Protein AF-A0A3D4HN89-F1 (afdb_monomer)

Mean predicted aligned error: 7.39 Å

Sequence (65 aa):
SSVWDFCYNGGRLGSPTLVAGPQEGNFHAADEFVEIDSVIDTTSILFHLLEEITRCSGATLPADH

Solvent-accessible surface area (backbone atoms only — not comparable to full-atom values): 4086 Å² total; per-residue (Å²): 128,64,68,61,58,47,47,43,42,36,64,70,68,62,40,95,70,83,91,85,75,50,54,64,44,44,82,99,49,83,83,56,47,68,44,66,69,36,43,54,53,42,50,52,54,54,50,53,52,50,51,53,53,34,62,75,68,71,52,78,73,80,78,86,128

Foldseek 3Di:
DPPVVCCCQCPVVVHDDDDFDFDWDQVVHPPTDGDVVRRVVSVVVVVVVVVVVCVVVVNDDPDDD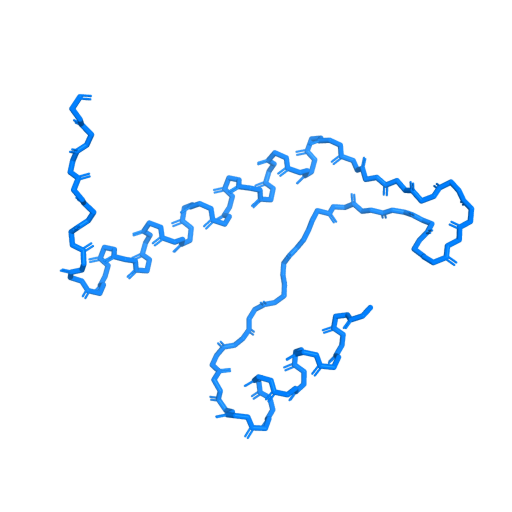

Secondary structure (DSSP, 8-state):
-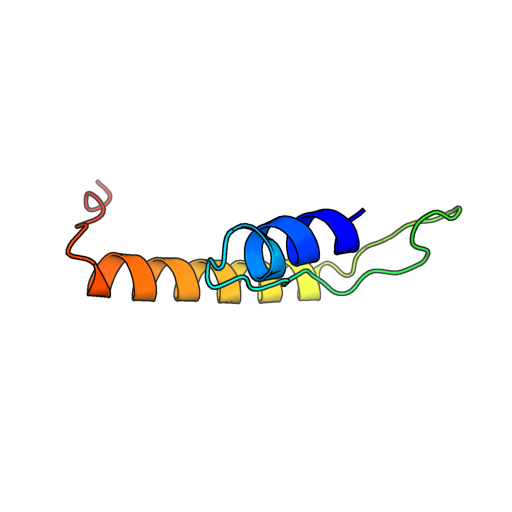HHHHHIIIIIIS----------EESTTSTT-EE-HHHHHHHHHHHHHHHHHHHHHTT--PPPP-

Structure (mmCIF, N/CA/C/O backbone):
data_AF-A0A3D4HN89-F1
#
_entry.id   AF-A0A3D4HN89-F1
#
loop_
_atom_site.group_PDB
_atom_site.id
_atom_site.type_symbol
_atom_site.label_atom_id
_atom_site.label_alt_id
_atom_site.label_comp_id
_atom_site.label_asym_id
_atom_site.label_entity_id
_atom_site.label_seq_id
_atom_site.pdbx_PDB_ins_code
_atom_site.Cartn_x
_atom_site.Cartn_y
_atom_site.Cartn_z
_atom_site.occupancy
_atom_site.B_iso_or_equiv
_atom_site.auth_seq_id
_atom_site.auth_comp_id
_atom_site.auth_asym_id
_atom_site.auth_atom_id
_atom_site.pdbx_PDB_model_num
ATOM 1 N N . SER A 1 1 ? 11.950 -3.865 5.362 1.00 59.72 1 SER A N 1
ATOM 2 C CA . SER A 1 1 ? 11.850 -3.389 6.764 1.00 59.72 1 SER A CA 1
ATOM 3 C C . SER A 1 1 ? 10.476 -3.571 7.423 1.00 59.72 1 SER A C 1
ATOM 5 O O . SER A 1 1 ? 10.373 -3.387 8.623 1.00 59.72 1 SER A O 1
ATOM 7 N N . SER A 1 2 ? 9.441 -4.022 6.713 1.00 72.06 2 SER A N 1
ATOM 8 C CA . SER A 1 2 ? 8.031 -4.050 7.155 1.00 72.06 2 SER A CA 1
ATOM 9 C C . SER A 1 2 ? 7.619 -5.195 8.102 1.00 72.06 2 SER A C 1
ATOM 11 O O . SER A 1 2 ? 6.627 -5.079 8.818 1.00 72.06 2 SER A O 1
ATOM 13 N N . VAL A 1 3 ? 8.368 -6.304 8.147 1.00 80.62 3 VAL A N 1
ATOM 14 C CA . VAL A 1 3 ? 8.000 -7.488 8.956 1.00 80.62 3 VAL A CA 1
ATOM 15 C C . VAL A 1 3 ? 8.069 -7.229 10.463 1.00 80.62 3 VAL A C 1
ATOM 17 O O . VAL A 1 3 ? 7.238 -7.731 11.219 1.00 80.62 3 VAL A O 1
ATOM 20 N N . TRP A 1 4 ? 9.059 -6.454 10.911 1.00 77.12 4 TRP A N 1
ATOM 21 C CA . TRP A 1 4 ? 9.263 -6.203 12.337 1.00 77.12 4 TRP A CA 1
ATOM 22 C C . TRP A 1 4 ? 8.192 -5.282 12.911 1.00 77.12 4 TRP A C 1
ATOM 24 O O . TRP A 1 4 ? 7.660 -5.577 13.981 1.00 77.12 4 TRP A O 1
ATOM 34 N N . ASP A 1 5 ? 7.823 -4.237 12.173 1.00 85.44 5 ASP A N 1
ATOM 35 C CA . ASP A 1 5 ? 6.771 -3.302 12.574 1.00 85.44 5 ASP A CA 1
ATOM 36 C C . ASP A 1 5 ? 5.413 -4.008 12.665 1.00 85.44 5 ASP A C 1
ATOM 38 O O . ASP A 1 5 ? 4.684 -3.845 13.646 1.00 85.44 5 ASP A O 1
ATOM 42 N N . PHE A 1 6 ? 5.105 -4.880 11.698 1.00 88.38 6 PHE A N 1
ATOM 43 C CA . PHE A 1 6 ? 3.884 -5.683 11.728 1.00 88.38 6 PHE A CA 1
ATOM 44 C C . PHE A 1 6 ? 3.826 -6.608 12.947 1.00 88.38 6 PHE A C 1
ATOM 46 O O . PHE A 1 6 ? 2.845 -6.603 13.692 1.00 88.38 6 PHE A O 1
ATOM 53 N N . CYS A 1 7 ? 4.882 -7.391 13.179 1.00 87.69 7 CYS A N 1
ATOM 54 C CA . CYS A 1 7 ? 4.926 -8.337 14.293 1.00 87.69 7 CYS A CA 1
ATOM 55 C C . CYS A 1 7 ? 4.909 -7.633 15.655 1.00 87.69 7 CYS A C 1
ATOM 57 O O . CYS A 1 7 ? 4.306 -8.138 16.604 1.00 87.69 7 CYS A O 1
ATOM 59 N N . TYR A 1 8 ? 5.546 -6.468 15.770 1.00 91.19 8 TYR A N 1
ATOM 60 C CA . TYR A 1 8 ? 5.526 -5.692 17.003 1.00 91.1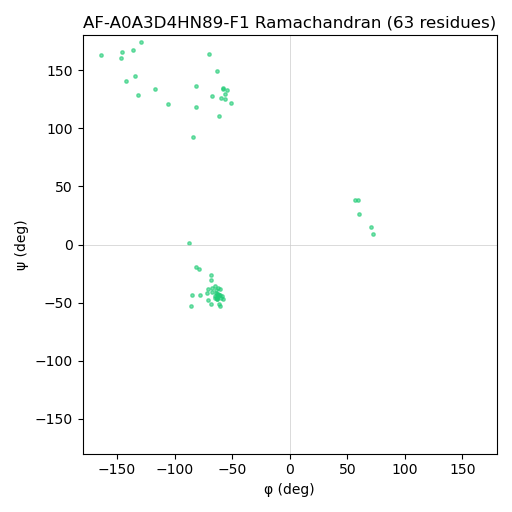9 8 TYR A CA 1
ATOM 61 C C . TYR A 1 8 ? 4.129 -5.121 17.280 1.00 91.19 8 TYR A C 1
ATOM 63 O O . TYR A 1 8 ? 3.579 -5.357 18.357 1.00 91.19 8 TYR A O 1
ATOM 71 N N . ASN A 1 9 ? 3.516 -4.442 16.309 1.00 89.31 9 ASN A N 1
ATOM 72 C CA . ASN A 1 9 ? 2.220 -3.792 16.504 1.00 89.31 9 ASN A CA 1
ATOM 73 C C . ASN A 1 9 ? 1.076 -4.810 16.625 1.00 89.31 9 ASN A C 1
ATOM 75 O O . ASN A 1 9 ? 0.282 -4.741 17.564 1.00 89.31 9 ASN A O 1
ATOM 79 N N . GLY A 1 10 ? 1.026 -5.786 15.717 1.00 87.88 10 GLY A N 1
ATOM 80 C CA . GLY A 1 10 ? -0.033 -6.793 15.677 1.00 87.88 10 GLY A CA 1
ATOM 81 C C . GLY A 1 10 ? 0.140 -7.886 16.724 1.00 87.88 10 GLY A C 1
ATOM 82 O O . GLY A 1 10 ? -0.817 -8.272 17.389 1.00 87.88 10 GLY A O 1
ATOM 83 N N . GLY A 1 11 ? 1.366 -8.383 16.893 1.00 89.94 11 GLY A N 1
ATOM 84 C CA . GLY A 1 11 ? 1.650 -9.496 17.798 1.00 89.94 11 GLY A CA 1
ATOM 85 C C . GLY A 1 11 ? 1.888 -9.049 19.236 1.00 89.94 11 GLY A C 1
ATOM 86 O O . GLY A 1 11 ? 1.267 -9.569 20.159 1.00 89.94 11 GLY A O 1
ATOM 87 N N . ARG A 1 12 ? 2.803 -8.094 19.444 1.00 91.31 12 ARG A N 1
ATOM 88 C CA . ARG A 1 12 ? 3.249 -7.723 20.796 1.00 91.31 12 ARG A CA 1
ATOM 89 C C . ARG A 1 12 ? 2.347 -6.698 21.473 1.00 91.31 12 ARG A C 1
ATOM 91 O O . ARG A 1 12 ? 2.083 -6.846 22.662 1.00 91.31 12 ARG A O 1
ATOM 98 N N . LEU A 1 13 ? 1.909 -5.663 20.759 1.00 92.88 13 LEU A N 1
ATOM 99 C CA . LEU A 1 13 ? 0.995 -4.660 21.319 1.00 92.88 13 LEU A CA 1
ATOM 100 C C . LEU A 1 13 ? -0.468 -5.123 21.298 1.00 92.88 13 LEU A C 1
ATOM 102 O O . LEU A 1 13 ? -1.276 -4.591 22.052 1.00 92.88 13 LEU A O 1
ATOM 106 N N . GLY A 1 14 ? -0.802 -6.115 20.465 1.00 92.25 14 GLY A N 1
ATOM 107 C CA . GLY A 1 14 ? -2.169 -6.619 20.313 1.00 92.25 14 GLY A CA 1
ATOM 108 C C . GLY A 1 14 ? -3.108 -5.641 19.601 1.00 92.25 14 GLY A C 1
ATOM 109 O O . GLY A 1 14 ? -4.326 -5.799 19.667 1.00 92.25 14 GLY A O 1
ATOM 110 N N . SER A 1 15 ? -2.558 -4.625 18.932 1.00 91.62 15 SER A N 1
ATOM 111 C CA . SER A 1 15 ? -3.336 -3.651 18.173 1.00 91.62 15 SER A CA 1
ATOM 112 C C . SER A 1 15 ? -3.699 -4.222 16.800 1.00 91.62 15 SER A C 1
ATOM 114 O O . SER A 1 15 ? -2.820 -4.769 16.125 1.00 91.62 15 SER A O 1
ATOM 116 N N . PRO A 1 16 ? -4.945 -4.056 16.316 1.00 90.56 16 PRO A N 1
ATOM 117 C CA . PRO A 1 16 ? -5.277 -4.352 14.926 1.00 90.56 16 PRO A CA 1
ATOM 118 C C . PRO A 1 16 ? -4.294 -3.645 13.986 1.00 90.56 16 PRO A C 1
ATOM 120 O O . PRO A 1 16 ? -4.125 -2.430 14.062 1.00 90.56 16 PRO A O 1
ATOM 123 N N . THR A 1 17 ? -3.605 -4.415 13.144 1.00 92.38 17 THR A N 1
ATOM 124 C C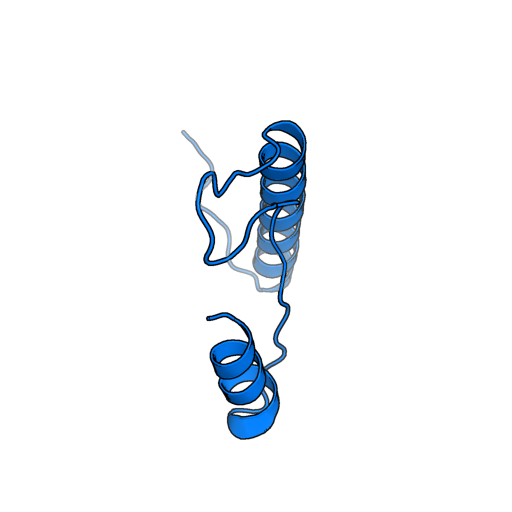A . THR A 1 17 ? -2.518 -3.913 12.292 1.00 92.38 17 THR A CA 1
ATOM 125 C C . THR A 1 17 ? -2.718 -4.410 10.866 1.00 92.38 17 THR A C 1
ATOM 127 O O . THR A 1 17 ? -2.889 -5.607 10.643 1.00 92.38 17 THR A O 1
ATOM 130 N N . LEU A 1 18 ? -2.677 -3.487 9.907 1.00 90.31 18 LEU A N 1
ATOM 131 C CA . LEU A 1 18 ? -2.766 -3.746 8.472 1.00 90.31 18 LEU A CA 1
ATOM 132 C C . LEU A 1 18 ? -1.454 -3.312 7.811 1.00 90.31 18 LEU A C 1
ATOM 134 O O . LEU A 1 18 ? -0.966 -2.218 8.085 1.00 90.31 18 LEU A O 1
ATOM 138 N N . VAL A 1 19 ? -0.905 -4.151 6.931 1.00 91.38 19 VAL A N 1
ATOM 139 C CA . VAL A 1 19 ? 0.192 -3.774 6.029 1.00 91.38 19 VAL A CA 1
ATOM 140 C C . VAL A 1 19 ? -0.397 -3.616 4.640 1.00 91.38 19 VAL A C 1
ATOM 142 O O . VAL A 1 19 ? -0.982 -4.557 4.108 1.00 91.38 19 VAL A O 1
ATOM 145 N N . ALA A 1 20 ? -0.248 -2.427 4.074 1.00 92.62 20 ALA A N 1
ATOM 146 C CA . ALA A 1 20 ? -0.677 -2.106 2.725 1.00 92.62 20 ALA A CA 1
ATOM 147 C C . ALA A 1 20 ? 0.363 -1.179 2.090 1.00 92.62 20 ALA A C 1
ATOM 149 O O . ALA A 1 20 ? 0.906 -0.302 2.761 1.00 92.62 20 ALA A O 1
ATOM 150 N N . GLY A 1 21 ? 0.640 -1.394 0.811 1.00 94.00 21 GLY A N 1
ATOM 151 C CA . GLY A 1 21 ? 1.615 -0.641 0.037 1.00 94.00 21 GLY A CA 1
ATOM 152 C C . GLY A 1 21 ? 1.405 -0.882 -1.459 1.00 94.00 21 GLY A C 1
ATOM 153 O O . GLY A 1 21 ? 0.699 -1.830 -1.818 1.00 94.00 21 GLY A O 1
ATOM 154 N N . PRO A 1 22 ? 1.973 -0.018 -2.313 1.00 96.06 22 PRO A N 1
ATOM 155 C CA . PRO A 1 22 ? 1.883 -0.159 -3.758 1.00 96.06 22 PRO A CA 1
ATOM 156 C C . PRO A 1 22 ? 2.709 -1.341 -4.262 1.00 96.06 22 PRO A C 1
ATOM 158 O O . PRO A 1 22 ? 3.590 -1.855 -3.575 1.00 96.06 22 PRO A O 1
ATOM 161 N N . GLN A 1 23 ? 2.435 -1.752 -5.495 1.00 95.94 23 GLN A N 1
ATOM 162 C CA . GLN A 1 23 ? 3.235 -2.738 -6.196 1.00 95.94 23 GLN A CA 1
ATOM 163 C C . GLN A 1 23 ? 4.619 -2.165 -6.509 1.00 95.94 23 GLN A C 1
ATOM 165 O O . GLN A 1 23 ? 4.757 -1.102 -7.118 1.00 95.94 23 GLN A O 1
ATOM 170 N N . GLU A 1 24 ? 5.640 -2.914 -6.119 1.00 92.62 24 GLU A N 1
ATOM 171 C CA . GLU A 1 24 ? 7.045 -2.533 -6.213 1.00 92.62 24 GLU A CA 1
ATOM 172 C C . GLU A 1 24 ? 7.903 -3.693 -6.728 1.00 92.62 24 GLU A C 1
ATOM 174 O O . GLU A 1 24 ? 7.457 -4.844 -6.803 1.00 92.62 24 GLU A O 1
ATOM 179 N N . GLY A 1 25 ? 9.144 -3.390 -7.105 1.00 93.44 25 GLY A N 1
ATOM 180 C CA . GLY A 1 25 ? 10.092 -4.364 -7.633 1.00 93.44 25 GLY A CA 1
ATOM 181 C C . GLY A 1 25 ? 11.534 -4.053 -7.246 1.00 93.44 25 GLY A C 1
ATOM 182 O O . GLY A 1 25 ? 11.873 -2.931 -6.881 1.00 93.44 25 GLY A O 1
ATOM 183 N N . ASN A 1 26 ? 12.392 -5.075 -7.334 1.00 91.94 26 ASN A N 1
ATOM 184 C CA . ASN A 1 26 ? 13.819 -4.993 -6.992 1.00 91.94 26 ASN A CA 1
ATOM 185 C C . ASN A 1 26 ? 14.089 -4.512 -5.555 1.00 91.94 26 ASN A C 1
ATOM 187 O O . ASN A 1 26 ? 15.044 -3.784 -5.295 1.00 91.94 26 ASN A O 1
ATOM 191 N N . PHE A 1 27 ? 13.260 -4.960 -4.608 1.00 86.44 27 PHE A N 1
ATOM 192 C CA . PHE A 1 27 ? 13.390 -4.596 -3.200 1.00 86.44 27 PHE A CA 1
ATOM 193 C C . PHE A 1 27 ? 14.787 -4.942 -2.662 1.00 86.44 27 PHE A C 1
ATOM 195 O O . PHE A 1 27 ? 15.223 -6.093 -2.757 1.00 86.44 27 PHE A O 1
ATOM 202 N N . HIS A 1 28 ? 15.482 -3.959 -2.083 1.00 87.75 28 HIS A N 1
ATOM 203 C CA . HIS A 1 28 ? 16.875 -4.083 -1.626 1.00 87.75 28 HIS A CA 1
ATOM 204 C C . HIS A 1 28 ? 17.903 -4.438 -2.727 1.00 87.75 28 HIS A C 1
ATOM 206 O O . HIS A 1 28 ? 18.955 -5.009 -2.423 1.00 87.75 28 HIS A O 1
ATOM 212 N N . ALA A 1 29 ? 17.637 -4.103 -3.991 1.00 92.44 29 ALA A N 1
ATOM 213 C CA . ALA A 1 29 ? 18.540 -4.340 -5.117 1.00 92.44 29 ALA A CA 1
ATOM 214 C C . ALA A 1 29 ? 18.760 -3.070 -5.962 1.00 92.44 29 ALA A C 1
ATOM 216 O O . ALA A 1 29 ? 18.174 -2.020 -5.711 1.00 92.44 29 ALA A O 1
ATOM 217 N N . ALA A 1 30 ? 19.659 -3.153 -6.949 1.00 90.19 30 ALA A N 1
ATOM 218 C CA . ALA A 1 30 ? 19.803 -2.090 -7.942 1.00 90.19 30 ALA A CA 1
ATOM 219 C C . ALA A 1 30 ? 18.504 -1.943 -8.753 1.00 90.19 30 ALA A C 1
ATOM 221 O O . ALA A 1 30 ? 17.800 -2.929 -8.969 1.00 90.19 30 ALA A O 1
ATOM 222 N N . ASP A 1 31 ? 18.221 -0.718 -9.201 1.00 94.12 31 ASP A N 1
ATOM 223 C CA . ASP A 1 31 ? 17.018 -0.378 -9.969 1.00 94.12 31 ASP A CA 1
ATOM 224 C C . ASP A 1 31 ? 15.703 -0.688 -9.226 1.00 94.12 31 ASP A C 1
ATOM 226 O O . ASP A 1 31 ? 14.736 -1.155 -9.826 1.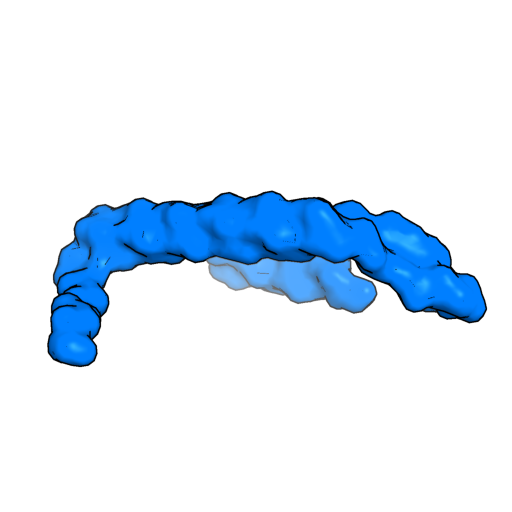00 94.12 31 ASP A O 1
ATOM 230 N N . GLU A 1 32 ? 15.670 -0.452 -7.910 1.00 94.75 32 GLU A N 1
ATOM 231 C CA . GLU A 1 32 ? 14.442 -0.447 -7.103 1.00 94.75 32 GLU A CA 1
ATOM 232 C C . GLU A 1 32 ? 13.423 0.547 -7.675 1.00 94.75 32 GLU A C 1
ATOM 234 O O . GLU A 1 32 ? 13.751 1.703 -7.962 1.00 94.75 32 GLU A O 1
ATOM 239 N N . PHE A 1 33 ? 12.187 0.088 -7.869 1.00 95.56 33 PHE A N 1
ATOM 240 C CA . PHE A 1 33 ? 11.135 0.878 -8.501 1.00 95.56 33 PHE A CA 1
ATOM 241 C C . PHE A 1 33 ? 9.758 0.580 -7.909 1.00 95.56 33 PHE A C 1
ATOM 243 O O . PHE A 1 33 ? 9.541 -0.427 -7.234 1.00 95.56 33 PHE A O 1
ATOM 250 N N . VAL A 1 34 ? 8.811 1.461 -8.226 1.00 97.06 34 VAL A N 1
ATOM 251 C CA . VAL A 1 34 ? 7.401 1.344 -7.860 1.00 97.06 34 VAL A CA 1
ATOM 252 C C . VAL A 1 34 ? 6.523 1.663 -9.067 1.00 97.06 34 VAL A C 1
ATOM 254 O O . VAL A 1 34 ? 6.861 2.532 -9.874 1.00 97.06 34 VAL A O 1
ATOM 257 N N . GLU A 1 35 ? 5.393 0.972 -9.186 1.00 97.75 35 GLU A N 1
ATOM 258 C CA . GLU A 1 35 ? 4.410 1.213 -10.243 1.00 97.75 35 GLU A CA 1
ATOM 259 C C . GLU A 1 35 ? 3.507 2.399 -9.880 1.00 97.75 35 GLU A C 1
ATOM 261 O O . GLU A 1 35 ? 2.777 2.356 -8.887 1.00 97.75 35 GLU A O 1
ATOM 266 N N . ILE A 1 36 ? 3.528 3.464 -10.689 1.00 98.00 36 ILE A N 1
ATOM 267 C CA . ILE A 1 36 ? 2.845 4.732 -10.370 1.00 98.00 36 ILE A CA 1
ATOM 268 C C . ILE A 1 36 ? 1.329 4.566 -10.244 1.00 98.00 36 ILE A C 1
ATOM 270 O O . ILE A 1 36 ? 0.742 5.088 -9.296 1.00 98.00 36 ILE A O 1
ATOM 274 N N . ASP A 1 37 ? 0.696 3.805 -11.135 1.00 98.12 37 ASP A N 1
ATOM 275 C CA . ASP A 1 37 ? -0.748 3.552 -11.052 1.00 98.12 37 ASP A CA 1
ATOM 276 C C . ASP A 1 37 ? -1.106 2.844 -9.735 1.00 98.12 37 ASP A C 1
ATOM 278 O O . ASP A 1 37 ? -2.067 3.207 -9.058 1.00 98.12 37 ASP A O 1
ATOM 282 N N . SER A 1 38 ? -0.251 1.920 -9.283 1.00 97.88 38 SER A N 1
ATOM 283 C CA . SER A 1 38 ? -0.444 1.234 -8.005 1.00 97.88 38 SER A CA 1
ATOM 284 C C . SER A 1 38 ? -0.264 2.160 -6.799 1.00 97.88 38 SER A C 1
ATOM 286 O O . SER A 1 38 ? -0.936 1.975 -5.781 1.00 97.88 38 SER A O 1
ATOM 288 N N . VAL A 1 39 ? 0.588 3.187 -6.896 1.00 97.88 39 VAL A N 1
ATOM 289 C CA . VAL A 1 39 ? 0.697 4.241 -5.871 1.00 97.88 39 VAL A CA 1
ATOM 290 C C . VAL A 1 39 ? -0.610 5.018 -5.759 1.00 97.88 39 VAL A C 1
ATOM 292 O O . VAL A 1 39 ? -1.088 5.245 -4.644 1.00 97.88 39 VAL A O 1
ATOM 295 N N . ILE A 1 40 ? -1.205 5.402 -6.888 1.00 98.19 40 ILE A N 1
ATOM 296 C CA . ILE A 1 40 ? -2.471 6.147 -6.924 1.00 98.19 40 ILE A CA 1
ATOM 297 C C . ILE A 1 40 ? -3.599 5.306 -6.316 1.00 98.19 40 ILE A C 1
ATOM 299 O O . ILE A 1 40 ? -4.325 5.786 -5.438 1.00 98.19 40 ILE A O 1
ATOM 303 N N . ASP A 1 41 ? -3.698 4.039 -6.712 1.00 98.00 41 ASP A N 1
ATOM 304 C CA . ASP A 1 41 ? -4.710 3.114 -6.199 1.00 98.00 41 ASP A CA 1
ATOM 305 C C . ASP A 1 41 ? -4.547 2.878 -4.694 1.00 98.00 41 ASP A C 1
ATOM 307 O O . ASP A 1 41 ? -5.503 3.007 -3.925 1.00 98.00 41 ASP A O 1
ATOM 311 N N . THR A 1 42 ? -3.318 2.610 -4.246 1.00 97.94 42 THR A N 1
ATOM 312 C CA . THR A 1 42 ? -3.010 2.405 -2.823 1.00 97.94 42 THR A CA 1
ATOM 313 C C . THR A 1 42 ? -3.354 3.644 -2.003 1.00 97.94 42 THR A C 1
ATOM 315 O O . THR A 1 42 ? -3.977 3.534 -0.948 1.00 97.94 42 THR A O 1
ATOM 318 N N . THR A 1 43 ? -3.006 4.833 -2.499 1.00 97.75 43 THR A N 1
ATOM 319 C CA . THR A 1 43 ? -3.323 6.104 -1.831 1.00 97.75 43 THR A CA 1
ATOM 320 C C . THR A 1 43 ? -4.831 6.296 -1.704 1.00 97.75 43 THR A C 1
ATOM 322 O O . THR A 1 43 ? -5.315 6.651 -0.631 1.00 97.75 43 THR A O 1
ATOM 325 N N . SER A 1 44 ? -5.582 5.998 -2.765 1.00 98.00 44 SER A N 1
ATOM 326 C CA . SER A 1 44 ? -7.044 6.121 -2.782 1.00 98.00 44 SER A CA 1
ATOM 327 C C . SER A 1 44 ? -7.709 5.181 -1.774 1.00 98.00 44 SER A C 1
ATOM 329 O O . SER A 1 44 ? -8.610 5.585 -1.039 1.00 98.00 44 SER A O 1
ATOM 331 N N . ILE A 1 45 ? -7.236 3.935 -1.682 1.00 97.25 45 ILE A N 1
ATOM 332 C CA . ILE A 1 45 ? -7.744 2.950 -0.716 1.00 97.25 45 ILE A CA 1
ATOM 333 C C . ILE A 1 45 ? -7.455 3.394 0.721 1.00 97.25 45 ILE A C 1
ATOM 335 O O . ILE A 1 45 ? -8.346 3.341 1.569 1.00 97.25 45 ILE A O 1
ATOM 339 N N . LEU A 1 46 ? -6.228 3.844 1.005 1.00 96.56 46 LEU A N 1
ATOM 340 C CA . LEU A 1 46 ? -5.851 4.315 2.340 1.00 96.56 46 LEU A CA 1
ATOM 341 C C . LEU A 1 46 ? -6.640 5.562 2.747 1.00 96.56 46 LEU A C 1
ATOM 343 O O . LEU A 1 46 ? -7.060 5.664 3.897 1.00 96.56 46 LEU A O 1
ATOM 347 N N . PHE A 1 47 ? -6.876 6.480 1.810 1.00 96.25 47 PHE A N 1
ATOM 348 C CA . PHE 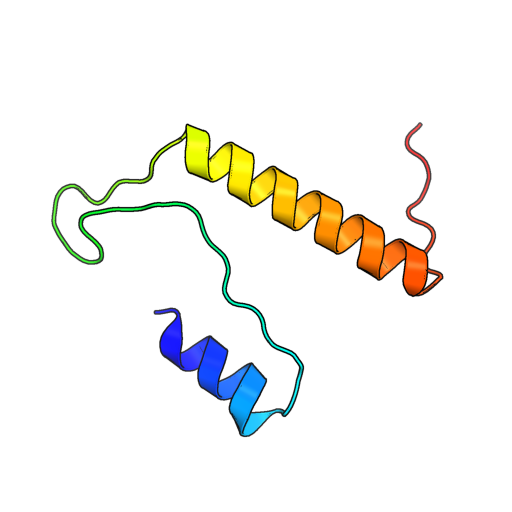A 1 47 ? -7.686 7.668 2.048 1.00 96.25 47 PHE A CA 1
ATOM 349 C C .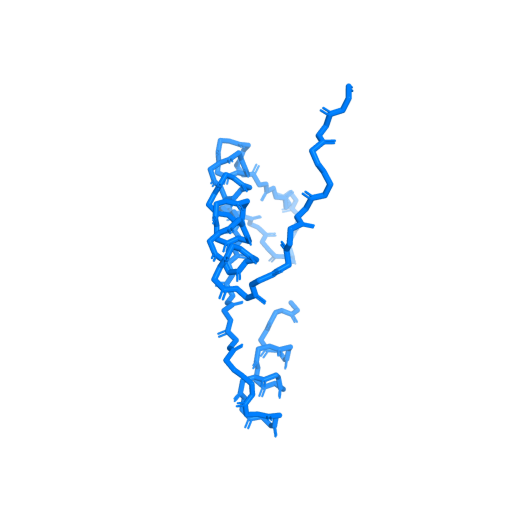 PHE A 1 47 ? -9.118 7.299 2.455 1.00 96.25 47 PHE A C 1
ATOM 351 O O . PHE A 1 47 ? -9.556 7.687 3.538 1.00 96.25 47 PHE A O 1
ATOM 358 N N . HIS A 1 48 ? -9.808 6.468 1.668 1.00 96.00 48 HIS A N 1
ATOM 359 C CA . HIS A 1 48 ? -11.165 6.027 2.007 1.00 96.00 48 HIS A CA 1
ATOM 360 C C . HIS A 1 48 ? -11.217 5.234 3.320 1.00 96.00 48 HIS A C 1
ATOM 362 O O . HIS A 1 48 ? -12.143 5.403 4.108 1.00 96.00 48 HIS A O 1
ATOM 368 N N . LEU A 1 49 ? -10.210 4.400 3.604 1.00 94.31 49 LEU A N 1
ATOM 369 C CA . LEU A 1 49 ? -10.121 3.690 4.882 1.00 94.31 49 LEU A CA 1
ATOM 370 C C . LEU A 1 49 ? -10.068 4.668 6.066 1.00 94.31 49 LEU A C 1
ATOM 372 O O . LEU A 1 49 ? -10.752 4.464 7.070 1.00 94.31 49 LEU A O 1
ATOM 376 N N . LEU A 1 50 ? -9.264 5.727 5.959 1.00 93.94 50 LEU A N 1
ATOM 377 C CA . LEU A 1 50 ? -9.152 6.747 7.000 1.00 93.94 50 LEU A CA 1
ATOM 378 C C . LEU A 1 50 ? -10.441 7.558 7.144 1.00 93.94 50 LEU A C 1
ATOM 380 O O . LEU A 1 50 ? -10.857 7.814 8.275 1.00 93.94 50 LEU A O 1
ATOM 384 N N . GLU A 1 51 ? -11.097 7.926 6.042 1.00 95.25 51 GLU A N 1
ATOM 385 C CA . GLU A 1 51 ? -12.406 8.587 6.083 1.00 95.25 51 GLU A CA 1
ATOM 386 C C . GLU A 1 51 ? -13.445 7.733 6.817 1.00 95.25 51 GLU A C 1
ATOM 388 O O . GLU A 1 51 ? -14.124 8.225 7.718 1.00 95.25 51 GLU A O 1
ATOM 393 N N . GLU A 1 52 ? -13.535 6.441 6.506 1.00 93.06 52 GLU A N 1
ATOM 394 C CA . GLU A 1 52 ? -14.493 5.537 7.149 1.00 93.06 52 GLU A CA 1
ATOM 395 C C . GLU A 1 52 ? -14.210 5.361 8.647 1.00 93.06 52 GLU A C 1
ATOM 397 O O . GLU A 1 52 ? -15.122 5.453 9.477 1.00 93.06 52 GLU A O 1
ATOM 402 N N . ILE A 1 53 ? -12.940 5.176 9.027 1.00 91.06 53 ILE A N 1
ATOM 403 C CA . ILE A 1 53 ? -12.539 5.047 10.437 1.00 91.06 53 ILE A CA 1
ATOM 404 C C . ILE A 1 53 ? -12.849 6.336 11.206 1.00 91.06 53 ILE A C 1
ATOM 406 O O . ILE A 1 53 ? -13.405 6.289 12.306 1.00 91.06 53 ILE A O 1
ATOM 410 N N . THR A 1 54 ? -12.510 7.497 10.644 1.00 89.12 54 THR A N 1
ATOM 411 C CA . THR A 1 54 ? -12.703 8.790 11.319 1.00 89.12 54 THR A CA 1
ATOM 412 C C . THR A 1 54 ? -14.177 9.178 11.418 1.00 89.12 54 THR A C 1
ATOM 414 O O . THR A 1 54 ? -14.603 9.632 12.485 1.00 89.12 54 THR A O 1
ATOM 417 N N . ARG A 1 55 ? -14.989 8.896 10.387 1.00 84.62 55 ARG A N 1
ATOM 418 C CA . ARG A 1 55 ? -16.455 9.048 10.432 1.00 84.62 55 ARG A CA 1
ATOM 419 C C . ARG A 1 55 ? -17.086 8.179 11.515 1.00 84.62 55 ARG A C 1
ATOM 421 O O . ARG A 1 55 ? -17.913 8.674 12.279 1.00 84.62 55 ARG A O 1
ATOM 428 N N . CYS A 1 56 ? -16.687 6.911 11.620 1.00 64.62 56 CYS A N 1
ATOM 429 C CA . CYS A 1 56 ? -17.203 5.998 12.646 1.00 64.62 56 CYS A CA 1
ATOM 430 C C . CYS A 1 56 ? -16.758 6.380 14.068 1.00 64.62 56 CYS A C 1
ATOM 432 O O . CYS A 1 56 ? -17.455 6.073 15.034 1.00 64.62 56 CYS A O 1
ATOM 434 N N . SER A 1 57 ? -15.622 7.068 14.209 1.00 65.25 57 SER A N 1
ATOM 435 C CA . SER A 1 57 ? -15.055 7.452 15.507 1.00 65.25 57 SER A CA 1
ATOM 436 C C . SER A 1 57 ? -15.583 8.787 16.064 1.00 65.25 57 SER A C 1
ATOM 438 O O . SER A 1 57 ? -15.143 9.206 17.135 1.00 65.25 57 SER A O 1
ATOM 440 N N . GLY A 1 58 ? -16.504 9.472 15.371 1.00 58.50 58 GLY A N 1
ATOM 441 C CA . GLY A 1 58 ? -17.057 10.768 15.799 1.00 58.50 58 GLY A CA 1
ATOM 442 C C . GLY A 1 58 ? -16.088 11.952 15.674 1.00 58.50 58 GLY A C 1
ATOM 443 O O . GLY A 1 58 ? -16.394 13.048 16.144 1.00 58.50 58 GLY A O 1
ATOM 444 N N . ALA A 1 59 ? -14.929 11.757 15.041 1.00 58.38 59 ALA A N 1
ATOM 445 C CA . ALA A 1 59 ? -13.977 12.820 14.759 1.00 58.38 59 ALA A CA 1
ATOM 446 C C . ALA A 1 59 ? -14.399 13.530 13.466 1.00 58.38 59 ALA A C 1
ATOM 448 O O . ALA A 1 59 ? -14.046 13.113 12.366 1.00 58.38 59 ALA A O 1
ATOM 449 N N . THR A 1 60 ? -15.191 14.597 13.583 1.00 54.88 60 THR A N 1
ATOM 450 C CA . THR A 1 60 ? -15.442 15.512 12.462 1.00 54.88 60 THR A CA 1
ATOM 451 C C . THR A 1 60 ? -14.122 16.136 12.020 1.00 54.88 60 THR A C 1
ATOM 453 O O . THR A 1 60 ? -13.552 16.949 12.750 1.00 54.88 60 THR A O 1
ATOM 456 N N . LEU A 1 61 ? -13.644 15.770 10.828 1.00 60.78 61 LEU A N 1
ATOM 457 C CA . LEU A 1 61 ? -12.655 16.568 10.108 1.00 60.78 61 LEU A CA 1
ATOM 458 C C . LEU A 1 61 ? -13.252 17.972 9.900 1.00 60.78 61 LEU A C 1
ATOM 460 O O . LEU A 1 61 ? -14.438 18.069 9.562 1.00 60.78 61 LEU A O 1
ATOM 464 N N . PRO A 1 62 ? -12.502 19.060 10.147 1.00 53.88 62 PRO A N 1
ATOM 465 C CA . PRO A 1 62 ? -12.987 20.389 9.813 1.00 53.88 62 PRO A CA 1
ATOM 466 C C . PRO A 1 62 ? -13.246 20.431 8.306 1.00 53.88 62 PRO A C 1
ATOM 468 O O . PRO A 1 62 ? -12.371 20.070 7.522 1.00 53.88 62 PRO A O 1
ATOM 471 N N . ALA A 1 63 ? -14.468 20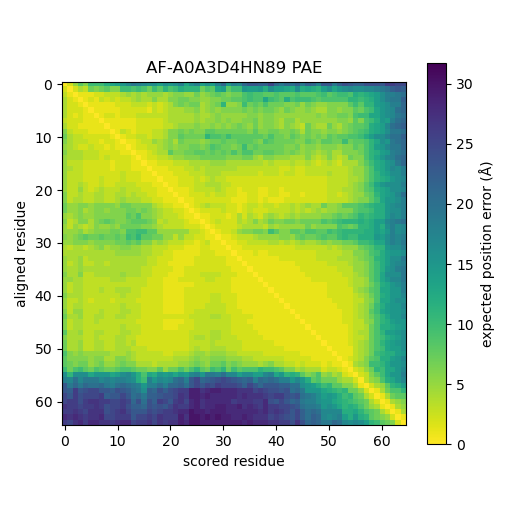.821 7.936 1.00 56.47 63 ALA A N 1
ATOM 472 C CA . ALA A 1 63 ? -14.834 21.051 6.549 1.00 56.47 63 ALA A CA 1
ATOM 473 C C . ALA A 1 63 ? -13.846 22.049 5.933 1.00 56.47 63 ALA A C 1
ATOM 475 O O . ALA A 1 63 ? -13.501 23.063 6.549 1.00 56.47 63 ALA A O 1
ATOM 476 N N . ASP A 1 64 ? -13.368 21.710 4.748 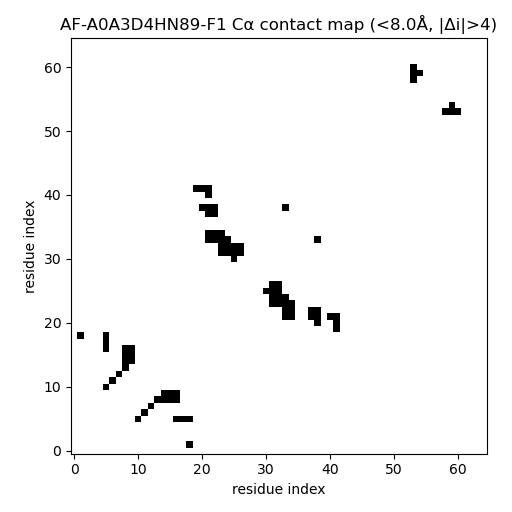1.00 59.38 64 ASP A N 1
ATOM 477 C CA . ASP A 1 64 ? -12.560 22.555 3.893 1.00 59.38 64 ASP A CA 1
ATOM 478 C C . ASP A 1 64 ? -13.304 23.864 3.569 1.00 59.38 64 ASP A C 1
ATOM 480 O O . ASP A 1 64 ? -14.503 23.879 3.286 1.00 59.38 64 ASP A O 1
ATOM 484 N N . HIS A 1 65 ? -12.575 24.978 3.690 1.00 43.66 65 HIS A N 1
ATOM 485 C CA . HIS A 1 65 ? -12.991 26.327 3.299 1.00 43.66 65 HIS A CA 1
ATOM 486 C C . HIS A 1 65 ? -12.467 26.661 1.905 1.00 43.66 65 HIS A C 1
ATOM 488 O O . HIS A 1 65 ? -11.288 26.331 1.638 1.00 43.66 65 HIS A O 1
#

pLDDT: mean 86.46, std 14.01, range [43.66, 98.19]

Radius of gyration: 15.79 Å; Cα contacts (8 Å, |Δi|>4): 44; chains: 1; bounding box: 37×36×32 Å